Protein AF-A0A962Y8S0-F1 (afdb_monomer)

Secondary structure (DSSP, 8-state):
----GGGG--PPPTTT--SSPPEEEEEEEEETTEEEEEEEE---TTT--EEEEETTEE---TTHHHHHHHS---S-----HHHHHHHHHHT---TTHHHHHHHHHHHHHHHH--------------THHHHHHHHHHHS--

Nearest PDB structures (foldseek):
  6zzy-assembly1_E  TM=4.026E-01  e=4.014E+00  Chlorella ohadii
  6l4u-assembly1_E  TM=4.192E-01  e=6.780E+00  Chaetoceros neogracilis
  7zq9-assembly1_E  TM=4.005E-01  e=6.780E+00  Chlamydomonas reinhardtii

Mean predicted aligned error: 14.79 Å

Solvent-accessible surface area (backbone atoms only — not comparable to full-atom values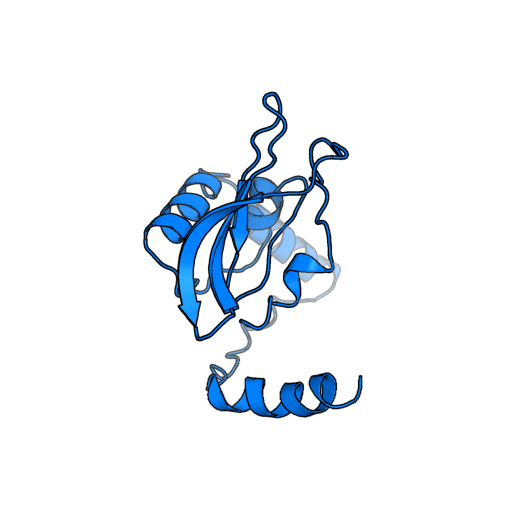): 8842 Å² total; per-residue (Å²): 136,82,79,47,80,65,83,79,54,81,48,61,36,68,73,78,62,47,90,60,41,51,37,84,72,47,77,79,38,69,56,97,81,41,55,30,25,31,30,33,28,33,75,51,87,92,67,56,49,74,29,51,26,53,85,59,41,74,55,82,56,64,54,53,51,63,49,56,75,70,48,86,72,83,63,79,71,93,56,58,71,71,59,49,51,53,52,56,65,51,60,71,68,69,88,51,52,67,56,51,52,48,53,50,47,53,49,39,26,75,73,66,68,50,60,80,74,72,79,76,82,63,74,77,73,61,74,72,67,63,55,70,71,52,55,71,73,70,74,77,120

Sequence (141 aa):
MHTGCWERVTLICPRCRADQGLVLEQVFDTQDDFILEGFLRCPAVTCQAQYPILDSIPIVLKDMPRWWQHSSLTGTVGSTTPLRDYFAALDTTDPNRHERSRLLSTYMEAHYGIGQPAEPILPVPQAADYWEQLIPLCAAG

Foldseek 3Di:
DDQDPVVVDFDAQPAPRDPHGWDFDFADDDDDNARQWGWTFDPPPVGRDIWIRHHRRTRRDNDVLVVLLVDPPPDPSVDDPVVVVVSVVSVPDPVCSVVVVVVVQVCCCVPPVDHDDPPPPPPPPPPVVVVVVCVVVVVPD

Structure (mmCIF, N/CA/C/O backbone):
data_AF-A0A962Y8S0-F1
#
_entry.id   AF-A0A962Y8S0-F1
#
loop_
_atom_site.group_PDB
_atom_site.id
_atom_site.type_symbol
_atom_site.label_atom_id
_atom_site.label_alt_id
_atom_site.label_comp_id
_atom_site.label_asym_id
_atom_site.label_entity_id
_atom_site.label_seq_id
_atom_site.pdbx_PDB_ins_code
_atom_site.Cartn_x
_atom_site.Cartn_y
_atom_site.Cartn_z
_atom_site.occupancy
_atom_site.B_iso_or_equiv
_atom_site.auth_seq_id
_atom_site.auth_comp_id
_atom_site.auth_asym_id
_atom_site.auth_atom_id
_atom_site.pdbx_PDB_model_num
ATOM 1 N N . MET A 1 1 ? -21.596 -12.077 -13.909 1.00 40.22 1 MET A N 1
ATOM 2 C CA . MET A 1 1 ? -20.772 -11.178 -13.080 1.00 40.22 1 MET A CA 1
ATOM 3 C C . MET A 1 1 ? -19.996 -12.074 -12.143 1.00 40.22 1 MET A C 1
ATOM 5 O O . MET A 1 1 ? -20.557 -12.522 -11.151 1.00 40.22 1 MET A O 1
ATOM 9 N N . HIS A 1 2 ? -18.801 -12.489 -12.561 1.00 40.41 2 HIS A N 1
ATOM 10 C CA . HIS A 1 2 ? -17.949 -13.330 -11.732 1.00 40.41 2 HIS A CA 1
ATOM 11 C C . HIS A 1 2 ? -17.194 -12.408 -10.791 1.00 40.41 2 HIS A C 1
ATOM 13 O O . HIS A 1 2 ? -16.406 -11.569 -11.198 1.00 40.41 2 HIS A O 1
ATOM 19 N N . THR A 1 3 ? -17.547 -12.513 -9.526 1.00 46.56 3 THR A N 1
ATOM 20 C CA . THR A 1 3 ? -16.936 -11.775 -8.445 1.00 46.56 3 THR A CA 1
ATOM 21 C C . THR A 1 3 ? -15.500 -12.261 -8.246 1.00 46.56 3 THR A C 1
ATOM 23 O O . THR A 1 3 ? -15.255 -13.450 -8.027 1.00 46.56 3 THR A O 1
ATOM 26 N N . GLY A 1 4 ? -14.537 -11.353 -8.421 1.00 50.84 4 GLY A N 1
ATOM 27 C CA . GLY A 1 4 ? -13.106 -11.654 -8.388 1.00 50.84 4 GLY A CA 1
ATOM 28 C C . GLY A 1 4 ? -12.636 -12.253 -7.054 1.00 50.84 4 GLY A C 1
ATOM 29 O O . GLY A 1 4 ? -13.274 -12.102 -6.012 1.00 50.84 4 GLY A O 1
ATOM 30 N N . CYS A 1 5 ? -11.475 -12.917 -7.077 1.00 51.47 5 CYS A N 1
ATOM 31 C CA . CYS A 1 5 ? -10.855 -13.637 -5.946 1.00 51.47 5 CYS A CA 1
ATOM 32 C C . CYS A 1 5 ? -10.787 -12.835 -4.621 1.00 51.47 5 CYS A C 1
ATOM 34 O O . CYS A 1 5 ? -10.812 -13.408 -3.532 1.00 51.47 5 CYS A O 1
ATOM 36 N N . TRP A 1 6 ? -10.773 -11.505 -4.706 1.00 51.78 6 TRP A N 1
ATOM 37 C CA . TRP A 1 6 ? -10.719 -10.564 -3.587 1.00 51.78 6 TRP A CA 1
ATOM 38 C C . TRP A 1 6 ? -11.903 -10.633 -2.622 1.00 51.78 6 TRP A C 1
ATOM 40 O O . TRP A 1 6 ? -11.737 -10.349 -1.440 1.00 51.78 6 TRP A O 1
ATOM 50 N N . GLU A 1 7 ? -13.079 -11.071 -3.073 1.00 55.19 7 GLU A N 1
ATOM 51 C CA . GLU A 1 7 ? -14.243 -11.221 -2.188 1.00 55.19 7 GLU A CA 1
ATOM 52 C C . GLU A 1 7 ? -14.123 -12.411 -1.227 1.00 55.19 7 GLU A C 1
ATOM 54 O O . GLU A 1 7 ? -14.883 -12.519 -0.265 1.00 55.19 7 GLU A O 1
ATOM 59 N N . ARG A 1 8 ? -13.156 -13.308 -1.458 1.00 65.75 8 ARG A N 1
ATOM 60 C CA . ARG A 1 8 ? -12.936 -14.490 -0.616 1.00 65.75 8 ARG A CA 1
ATOM 61 C C . ARG A 1 8 ? -11.959 -14.248 0.529 1.00 65.75 8 ARG A C 1
ATOM 63 O O . ARG A 1 8 ? -11.874 -15.088 1.423 1.00 65.75 8 ARG A O 1
ATOM 70 N N . VAL A 1 9 ? -11.221 -13.135 0.516 1.00 72.19 9 VAL A N 1
ATOM 71 C CA . VAL A 1 9 ? -10.170 -12.858 1.501 1.00 72.19 9 VAL A CA 1
ATOM 72 C C . VAL A 1 9 ? -10.330 -11.456 2.071 1.00 72.19 9 VAL A C 1
ATOM 74 O O . VAL A 1 9 ? -10.013 -10.454 1.437 1.00 72.19 9 VAL A O 1
ATOM 77 N N . THR A 1 10 ? -10.757 -11.392 3.329 1.00 84.81 10 THR A N 1
ATOM 78 C CA . THR A 1 10 ? -10.774 -10.144 4.090 1.00 84.81 10 THR A CA 1
ATOM 79 C C . THR A 1 10 ? -9.351 -9.791 4.520 1.00 84.81 10 THR A C 1
ATOM 81 O O . THR A 1 10 ? -8.798 -10.401 5.436 1.00 84.81 10 THR A O 1
ATOM 84 N N . LEU A 1 11 ? -8.748 -8.790 3.879 1.00 89.31 11 LEU A N 1
ATOM 85 C CA . LEU A 1 11 ? -7.444 -8.270 4.291 1.00 89.31 11 LEU A CA 1
ATOM 86 C C . LEU A 1 11 ? -7.594 -7.426 5.559 1.00 89.31 11 LEU A C 1
ATOM 88 O O . LEU A 1 11 ? -8.338 -6.449 5.580 1.00 89.31 11 LEU A O 1
ATOM 92 N N . ILE A 1 12 ? -6.874 -7.788 6.619 1.00 93.56 12 ILE A N 1
ATOM 93 C CA . ILE A 1 12 ? -6.868 -7.041 7.882 1.00 93.56 12 ILE A CA 1
ATOM 94 C C . ILE A 1 12 ? -5.819 -5.932 7.811 1.00 93.56 12 ILE A C 1
ATOM 96 O O . ILE A 1 12 ? -4.693 -6.149 7.365 1.00 93.56 12 ILE A O 1
ATOM 100 N N . CYS A 1 13 ? -6.159 -4.747 8.321 1.00 94.94 13 CYS A N 1
ATOM 101 C CA . CYS A 1 13 ? -5.212 -3.643 8.435 1.00 94.94 13 CYS A CA 1
ATOM 102 C C . CYS A 1 13 ? -4.031 -4.012 9.362 1.00 94.94 13 CYS A C 1
ATOM 104 O O . CYS A 1 13 ? -4.234 -4.194 10.566 1.00 94.94 13 CYS A O 1
ATOM 106 N N . PRO A 1 14 ? -2.776 -4.046 8.878 1.00 94.69 14 PRO A N 1
ATOM 107 C CA . PRO A 1 14 ? -1.625 -4.433 9.694 1.00 94.69 14 PRO A CA 1
ATOM 108 C C . PRO A 1 14 ? -1.242 -3.368 10.734 1.00 94.69 14 PRO A C 1
ATOM 110 O O . PRO A 1 14 ? -0.500 -3.665 11.675 1.00 94.69 14 PRO A O 1
ATOM 113 N N . ARG A 1 15 ? -1.731 -2.128 10.576 1.00 92.69 15 ARG A N 1
ATOM 114 C CA . ARG A 1 15 ? -1.440 -1.005 11.476 1.00 92.69 15 ARG A CA 1
ATOM 115 C C . ARG A 1 15 ? -2.294 -1.034 12.743 1.00 92.69 15 ARG A C 1
ATOM 117 O O . ARG A 1 15 ? -1.733 -0.923 13.829 1.00 92.69 15 ARG A O 1
ATOM 124 N N . CYS A 1 16 ? -3.614 -1.186 12.614 1.00 94.25 16 CYS A N 1
ATOM 125 C CA . CYS A 1 16 ? -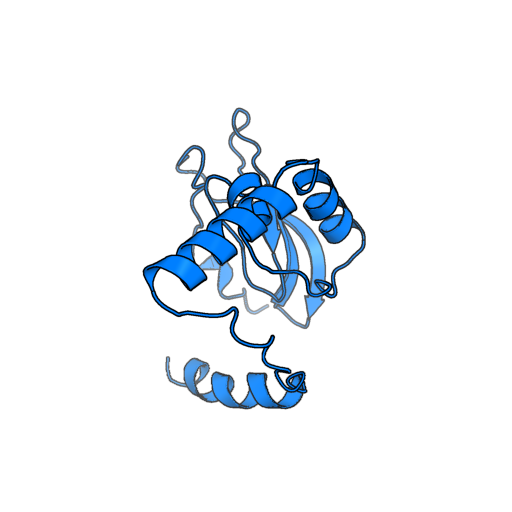4.548 -1.157 13.749 1.00 94.25 16 CYS A CA 1
ATOM 126 C C . CYS A 1 16 ? -5.196 -2.507 14.074 1.00 94.25 16 CYS A C 1
ATOM 128 O O . CYS A 1 16 ? -5.722 -2.655 15.172 1.00 94.25 16 CYS A O 1
ATOM 130 N N . ARG A 1 17 ? -5.156 -3.477 13.149 1.00 93.56 17 ARG A N 1
ATOM 131 C CA . ARG A 1 17 ? -5.800 -4.794 13.280 1.00 93.56 17 ARG A CA 1
ATOM 132 C C . ARG A 1 17 ? -7.291 -4.726 13.627 1.00 93.56 17 ARG A C 1
ATOM 134 O O . ARG A 1 17 ? -7.784 -5.585 14.344 1.00 93.56 17 ARG A O 1
ATOM 141 N N . ALA A 1 18 ? -7.990 -3.699 13.146 1.00 89.94 18 ALA A N 1
ATOM 142 C CA . ALA A 1 18 ? -9.439 -3.636 13.278 1.00 89.94 18 ALA A CA 1
ATOM 143 C C . ALA A 1 18 ? -10.086 -4.830 12.561 1.00 89.94 18 ALA A C 1
ATOM 145 O O . ALA A 1 18 ? -9.615 -5.240 11.499 1.00 89.94 18 ALA A O 1
ATOM 146 N N . ASP A 1 19 ? -11.192 -5.328 13.112 1.00 86.69 19 ASP A N 1
ATOM 147 C CA . ASP A 1 19 ? -11.933 -6.467 12.549 1.00 86.69 19 ASP A CA 1
ATOM 148 C C . ASP A 1 19 ? -12.606 -6.133 11.208 1.00 86.69 19 ASP A C 1
ATOM 150 O O . ASP A 1 19 ? -13.022 -7.012 10.455 1.00 86.69 19 ASP A O 1
ATOM 154 N N . GLN A 1 20 ? -12.705 -4.842 10.893 1.00 87.94 20 GLN A N 1
ATOM 155 C CA . GLN A 1 20 ? -13.182 -4.352 9.611 1.00 87.94 20 GLN A CA 1
ATOM 156 C C . GLN A 1 20 ? -12.069 -4.511 8.569 1.00 87.94 20 GLN A C 1
ATOM 158 O O . GLN A 1 20 ? -10.996 -3.912 8.696 1.00 87.94 20 GLN A O 1
ATOM 163 N N . GLY A 1 21 ? -12.338 -5.311 7.536 1.00 91.19 21 GLY A N 1
ATOM 164 C CA . GLY A 1 21 ? -11.425 -5.505 6.415 1.00 91.19 21 GLY A CA 1
ATOM 165 C C . GLY A 1 21 ? -11.081 -4.204 5.692 1.00 91.19 21 GLY A C 1
ATOM 166 O O . GLY A 1 21 ? -11.830 -3.226 5.735 1.00 91.19 21 GLY A O 1
ATOM 167 N N . LEU A 1 22 ? -9.932 -4.199 5.019 1.00 93.38 22 LEU A N 1
ATOM 168 C CA . LEU A 1 22 ? -9.565 -3.131 4.099 1.00 93.38 22 LEU A CA 1
ATOM 169 C C . LEU A 1 22 ? -10.611 -3.028 2.986 1.00 93.38 22 LEU A C 1
ATOM 171 O O . LEU A 1 22 ? -11.081 -4.040 2.468 1.00 93.38 22 LEU A O 1
ATOM 175 N N . VAL A 1 23 ? -10.959 -1.797 2.626 1.00 94.31 23 VAL A N 1
ATOM 176 C CA . VAL A 1 23 ? -11.930 -1.504 1.569 1.00 94.31 23 VAL A CA 1
ATOM 177 C C . VAL A 1 23 ? -11.227 -0.869 0.385 1.00 94.31 23 VAL A C 1
ATOM 179 O O . VAL A 1 23 ? -10.260 -0.129 0.559 1.00 94.31 23 VAL A O 1
ATOM 182 N N . LEU A 1 24 ? -11.726 -1.134 -0.816 1.00 93.69 24 LEU A N 1
ATOM 183 C CA . LEU A 1 24 ? -11.256 -0.459 -2.016 1.00 93.69 24 LEU A CA 1
ATOM 184 C C . LEU A 1 24 ? -11.637 1.024 -1.951 1.00 93.69 24 LEU A C 1
ATOM 186 O O . LEU A 1 24 ? -12.805 1.358 -1.756 1.00 93.69 24 LEU A O 1
ATOM 190 N N . GLU A 1 25 ? -10.647 1.906 -2.058 1.00 93.81 25 GLU A N 1
ATOM 191 C CA . GLU A 1 25 ? -10.845 3.356 -1.992 1.00 93.81 25 GLU A CA 1
ATOM 192 C C . GLU A 1 25 ? -10.817 3.990 -3.379 1.00 93.81 25 GLU A C 1
ATOM 194 O O . GLU A 1 25 ? -11.705 4.770 -3.718 1.00 93.81 25 GLU A O 1
ATOM 199 N N . GLN A 1 26 ? -9.793 3.666 -4.167 1.00 92.44 26 GLN A N 1
ATOM 200 C CA . GLN A 1 26 ? -9.577 4.214 -5.502 1.00 92.44 26 GLN A CA 1
ATOM 201 C C . GLN A 1 26 ? -9.083 3.115 -6.434 1.00 92.44 26 GLN A C 1
ATOM 203 O O . GLN A 1 26 ? -8.337 2.230 -6.021 1.00 92.44 26 GLN A O 1
ATOM 208 N N . VAL A 1 27 ? -9.497 3.202 -7.692 1.00 92.12 27 VAL A N 1
ATOM 209 C CA . VAL A 1 27 ? -9.059 2.329 -8.778 1.00 92.12 27 VAL A CA 1
ATOM 210 C C . VAL A 1 27 ? -8.569 3.226 -9.900 1.00 92.12 27 VAL A C 1
ATOM 212 O O . VAL A 1 27 ? -9.292 4.137 -10.309 1.00 92.12 27 VAL A O 1
ATOM 215 N N . PHE A 1 28 ? -7.344 2.994 -10.354 1.00 88.81 28 PHE A N 1
ATOM 216 C CA . PHE A 1 28 ? -6.714 3.769 -11.422 1.00 88.81 28 PHE A CA 1
ATOM 217 C C . PHE A 1 28 ? -6.629 2.986 -12.720 1.00 88.81 28 PHE A C 1
ATOM 219 O O . PHE A 1 28 ? -6.771 3.582 -13.784 1.00 88.81 28 PHE A O 1
ATOM 226 N N . ASP A 1 29 ? -6.439 1.671 -12.624 1.00 86.25 29 ASP A N 1
ATOM 227 C CA . ASP A 1 29 ? -6.375 0.796 -13.783 1.00 86.25 29 ASP A CA 1
ATOM 228 C C . ASP A 1 29 ? -7.023 -0.559 -13.488 1.00 86.25 29 ASP A C 1
ATOM 230 O O . ASP A 1 29 ? -6.920 -1.103 -12.381 1.00 86.25 29 ASP A O 1
ATOM 234 N N . THR A 1 30 ? -7.712 -1.091 -14.491 1.00 87.81 30 THR A N 1
ATOM 235 C CA . THR A 1 30 ? -8.422 -2.367 -14.445 1.00 87.81 30 THR A CA 1
ATOM 236 C C . THR A 1 30 ? -8.271 -3.085 -15.768 1.00 87.81 30 THR A C 1
ATOM 238 O O . THR A 1 30 ? -8.496 -2.491 -16.823 1.00 87.81 30 THR A O 1
ATOM 241 N N . GLN A 1 31 ? -8.017 -4.384 -15.706 1.00 85.94 31 GLN A N 1
ATOM 242 C CA . GLN A 1 31 ? -8.040 -5.257 -16.867 1.00 85.94 31 GLN A CA 1
ATOM 243 C C . GLN A 1 31 ? -8.986 -6.419 -16.595 1.00 85.94 31 GLN A C 1
ATOM 245 O O . GLN A 1 31 ? -8.798 -7.175 -15.642 1.00 85.94 31 GLN A O 1
ATOM 250 N N . ASP A 1 32 ? -10.013 -6.538 -17.436 1.00 86.62 32 ASP A N 1
ATOM 251 C CA . ASP A 1 32 ? -11.118 -7.480 -17.261 1.00 86.62 32 ASP A CA 1
ATOM 252 C C . ASP A 1 32 ? -11.769 -7.330 -15.870 1.00 86.62 32 ASP A C 1
ATOM 254 O O . ASP A 1 32 ? -12.367 -6.293 -15.582 1.00 86.62 32 ASP A O 1
ATOM 258 N N . ASP A 1 33 ? -11.613 -8.332 -15.002 1.00 80.56 33 ASP A N 1
ATOM 259 C CA . ASP A 1 33 ? -12.119 -8.356 -13.622 1.00 80.56 33 ASP A CA 1
ATOM 260 C C . ASP A 1 33 ? -11.008 -8.117 -12.568 1.00 80.56 33 ASP A C 1
ATOM 262 O O . ASP A 1 33 ? -11.222 -8.306 -11.365 1.00 80.56 33 ASP A O 1
ATOM 266 N N . PHE A 1 34 ? -9.804 -7.716 -12.995 1.00 81.50 34 PHE A N 1
ATOM 267 C CA . PHE A 1 34 ? -8.657 -7.457 -12.124 1.00 81.50 34 PHE A CA 1
ATOM 268 C C . PHE A 1 34 ? -8.388 -5.963 -11.974 1.00 81.50 34 PHE A C 1
ATOM 270 O O . PHE A 1 34 ? -8.360 -5.206 -12.943 1.00 81.50 34 PHE A O 1
ATOM 277 N N . ILE A 1 35 ? -8.146 -5.539 -10.735 1.00 87.62 35 ILE A N 1
ATOM 278 C CA . ILE A 1 35 ? -7.684 -4.186 -10.424 1.00 87.62 35 ILE A CA 1
ATOM 279 C C . ILE A 1 35 ? -6.169 -4.194 -10.567 1.00 87.62 35 ILE A C 1
ATOM 281 O O . ILE A 1 35 ? -5.490 -4.709 -9.684 1.00 87.62 35 ILE A O 1
ATOM 285 N N . LEU A 1 36 ? -5.651 -3.628 -11.655 1.00 86.62 36 LEU A N 1
ATOM 286 C CA . LEU A 1 36 ? -4.211 -3.525 -11.868 1.00 86.62 36 LEU A CA 1
ATOM 287 C C . LEU A 1 36 ? -3.603 -2.509 -10.900 1.00 86.62 36 LEU A C 1
ATOM 289 O O . LEU A 1 36 ? -2.615 -2.811 -10.234 1.00 86.62 36 LEU A O 1
ATOM 293 N N . GLU A 1 37 ? -4.243 -1.346 -10.760 1.00 90.38 37 GLU A N 1
ATOM 294 C CA . GLU A 1 37 ? -3.748 -0.247 -9.936 1.00 90.38 37 GLU A CA 1
ATOM 295 C C . GLU A 1 37 ? -4.846 0.409 -9.101 1.00 90.38 37 GLU A C 1
ATOM 297 O O . GLU A 1 37 ? -5.963 0.645 -9.569 1.00 90.38 37 GLU A O 1
ATOM 302 N N . GLY A 1 38 ? -4.519 0.770 -7.860 1.00 92.31 38 GLY A N 1
ATOM 303 C CA . GLY A 1 38 ? -5.470 1.420 -6.964 1.00 92.31 38 GLY A CA 1
ATOM 304 C C . GLY A 1 38 ? -4.963 1.593 -5.539 1.00 92.31 38 GLY A C 1
ATOM 305 O O . GLY A 1 38 ? -3.791 1.373 -5.236 1.00 92.31 38 GLY A O 1
ATOM 306 N N . PHE A 1 39 ? -5.879 1.952 -4.644 1.00 94.25 39 PHE A N 1
ATOM 307 C CA . PHE A 1 39 ? -5.641 2.008 -3.207 1.00 94.25 39 PHE A CA 1
ATOM 308 C C . PHE A 1 39 ? -6.716 1.253 -2.437 1.00 94.25 39 PHE A C 1
ATOM 310 O O . PHE A 1 39 ? -7.917 1.390 -2.681 1.00 94.25 39 PHE A O 1
ATOM 317 N N . LEU A 1 40 ? -6.262 0.516 -1.431 1.00 94.50 40 LEU A N 1
ATOM 318 C CA . LEU A 1 40 ? -7.072 0.036 -0.324 1.00 94.50 40 LEU A CA 1
ATOM 319 C C . LEU A 1 40 ? -6.958 1.014 0.847 1.00 94.50 40 LEU A C 1
ATOM 321 O O . LEU A 1 40 ? -5.885 1.558 1.107 1.00 94.50 40 LEU A O 1
ATOM 325 N N . ARG A 1 41 ? -8.031 1.167 1.622 1.00 95.38 41 ARG A N 1
ATOM 326 C CA . ARG A 1 41 ? -8.062 1.985 2.837 1.00 95.38 41 ARG A CA 1
ATOM 327 C C . ARG A 1 41 ? -8.595 1.208 4.030 1.00 95.38 41 ARG A C 1
ATOM 329 O O . ARG A 1 41 ? -9.542 0.432 3.924 1.00 95.38 41 ARG A O 1
ATOM 336 N N . CYS A 1 42 ? -8.031 1.470 5.205 1.00 95.44 42 CYS A N 1
ATOM 337 C CA . CYS A 1 42 ? -8.617 1.024 6.464 1.00 95.44 42 CYS A CA 1
ATOM 338 C C . CYS A 1 42 ? -9.871 1.855 6.816 1.00 95.44 42 CYS A C 1
ATOM 340 O O . CYS A 1 42 ? -9.762 3.076 6.953 1.00 95.44 42 CYS A O 1
ATOM 342 N N . PRO A 1 43 ? -11.048 1.233 7.026 1.00 95.25 43 PRO A N 1
ATOM 343 C CA . PRO A 1 43 ? -12.284 1.957 7.342 1.00 95.25 43 PRO A CA 1
ATOM 344 C C . PRO A 1 43 ? -12.319 2.521 8.771 1.00 95.25 43 PRO A C 1
ATOM 346 O O . PRO A 1 43 ? -13.156 3.371 9.075 1.00 95.25 43 PRO A O 1
ATOM 349 N N . ALA A 1 44 ? -11.410 2.090 9.654 1.00 94.75 44 ALA A N 1
ATOM 350 C CA . ALA A 1 44 ? -11.321 2.623 11.006 1.00 94.75 44 ALA A CA 1
ATOM 351 C C . ALA A 1 44 ? -10.946 4.115 10.966 1.00 94.75 44 ALA A C 1
ATOM 353 O O . ALA A 1 44 ? -9.846 4.476 10.540 1.00 94.75 44 ALA A O 1
ATOM 354 N N . VAL A 1 45 ? -11.849 4.968 11.464 1.00 92.38 45 VAL A N 1
ATOM 355 C CA . VAL A 1 45 ? -11.754 6.444 11.423 1.00 92.38 45 VAL A CA 1
ATOM 356 C C . VAL A 1 45 ? -10.468 6.975 12.059 1.00 92.38 45 VAL A C 1
ATOM 358 O O . VAL A 1 45 ? -9.930 7.983 11.624 1.00 92.38 45 VAL A O 1
ATOM 361 N N . THR A 1 46 ? -9.942 6.284 13.069 1.00 93.06 46 THR A N 1
ATOM 362 C CA . THR A 1 46 ? -8.693 6.667 13.741 1.00 93.06 46 THR A CA 1
ATOM 363 C C . THR A 1 46 ? -7.433 6.225 12.995 1.00 93.06 46 THR A C 1
ATOM 365 O O . THR A 1 46 ? -6.351 6.720 13.295 1.00 93.06 46 THR A O 1
ATOM 368 N N . CYS A 1 47 ? -7.541 5.276 12.058 1.00 93.62 47 CYS A N 1
ATOM 369 C CA . CYS A 1 47 ? -6.398 4.713 11.344 1.00 93.62 47 CYS A CA 1
ATOM 370 C C . CYS A 1 47 ? -6.254 5.288 9.936 1.00 93.62 47 CYS A C 1
ATOM 372 O O . CYS A 1 47 ? -5.178 5.783 9.614 1.00 93.62 47 CYS A O 1
ATOM 374 N N . GLN A 1 48 ? -7.303 5.166 9.109 1.00 92.94 48 GLN A N 1
ATOM 375 C CA . GLN A 1 48 ? -7.370 5.637 7.715 1.00 92.94 48 GLN A CA 1
ATOM 376 C C . GLN A 1 48 ? -6.118 5.357 6.859 1.00 92.94 48 GLN A C 1
ATOM 378 O O . GLN A 1 48 ? -5.834 6.077 5.908 1.00 92.94 48 GLN A O 1
ATOM 383 N N . ALA A 1 49 ? -5.350 4.314 7.188 1.00 92.19 49 ALA A N 1
ATOM 384 C CA . ALA A 1 49 ? -4.143 3.970 6.452 1.00 92.19 49 ALA A CA 1
ATOM 385 C C . ALA A 1 49 ? -4.493 3.532 5.024 1.00 92.19 49 ALA A C 1
ATOM 387 O O . ALA A 1 49 ? -5.464 2.794 4.832 1.00 92.19 49 ALA A O 1
ATOM 388 N N . GLN A 1 50 ? -3.679 3.975 4.065 1.00 93.75 50 GLN A N 1
ATOM 389 C CA . GLN A 1 50 ? -3.792 3.644 2.647 1.00 93.75 50 GLN A CA 1
ATOM 390 C C . GLN A 1 50 ? -2.705 2.649 2.238 1.00 93.75 50 GLN A C 1
ATOM 392 O O . GLN A 1 50 ? -1.560 2.755 2.691 1.00 93.75 50 GLN A O 1
ATOM 397 N N . TYR A 1 51 ? -3.071 1.706 1.373 1.00 93.50 51 TYR A N 1
ATOM 398 C CA . TYR A 1 51 ? -2.213 0.633 0.880 1.00 93.50 51 TYR A CA 1
ATOM 399 C C . TYR A 1 51 ? -2.340 0.533 -0.644 1.00 93.50 51 TYR A C 1
ATOM 401 O O . TYR A 1 51 ? -3.465 0.388 -1.126 1.00 93.50 51 TYR A O 1
ATOM 409 N N . PRO A 1 52 ? -1.240 0.625 -1.408 1.00 93.00 52 PRO A N 1
ATOM 410 C CA . PRO A 1 52 ? -1.308 0.587 -2.863 1.00 93.00 52 PRO A CA 1
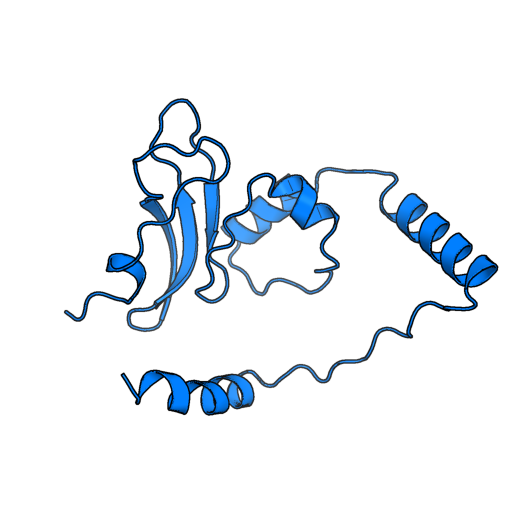ATOM 411 C C . PRO A 1 52 ? -1.594 -0.828 -3.384 1.00 93.00 52 PRO A C 1
ATOM 413 O O . PRO A 1 52 ? -1.175 -1.823 -2.787 1.00 93.00 52 PRO A O 1
ATOM 416 N N . ILE A 1 53 ? -2.288 -0.897 -4.517 1.00 90.19 53 ILE A N 1
ATOM 417 C CA . ILE A 1 53 ? -2.401 -2.075 -5.379 1.00 90.19 53 ILE A CA 1
ATOM 418 C C . ILE A 1 53 ? -1.525 -1.799 -6.603 1.00 90.19 53 ILE A C 1
ATOM 420 O O . ILE A 1 53 ? -1.714 -0.768 -7.247 1.00 90.19 53 ILE A O 1
ATOM 424 N N . LEU A 1 54 ? -0.571 -2.689 -6.884 1.00 87.50 54 LEU A N 1
ATOM 425 C CA . LEU A 1 54 ? 0.349 -2.612 -8.023 1.00 87.50 54 LEU A CA 1
ATOM 426 C C . LEU A 1 54 ? 0.320 -3.930 -8.787 1.00 87.50 54 LEU A C 1
ATOM 428 O O . LEU A 1 54 ? 0.511 -4.972 -8.166 1.00 87.50 54 LEU A O 1
ATOM 432 N N . ASP A 1 55 ? 0.091 -3.895 -10.097 1.00 85.12 55 ASP A N 1
ATOM 433 C CA . ASP A 1 55 ? -0.013 -5.086 -10.950 1.00 85.12 55 ASP A CA 1
ATOM 434 C C . ASP A 1 55 ? -0.942 -6.168 -10.362 1.00 85.12 55 ASP A C 1
ATOM 436 O O . ASP A 1 55 ? -0.636 -7.359 -10.358 1.00 85.12 55 ASP A O 1
ATOM 440 N N . SER A 1 56 ? -2.092 -5.756 -9.818 1.00 85.94 56 SER A N 1
ATOM 441 C CA . SER A 1 56 ? -3.037 -6.630 -9.094 1.00 85.94 56 SER A CA 1
ATOM 442 C C . SER A 1 56 ? -2.542 -7.225 -7.775 1.00 85.94 56 SER A C 1
ATOM 444 O O . SER A 1 56 ? -3.168 -8.139 -7.236 1.00 85.94 56 SER A O 1
ATOM 446 N N . ILE A 1 57 ? -1.458 -6.703 -7.201 1.00 87.19 57 ILE A N 1
ATOM 447 C CA . ILE A 1 57 ? -0.899 -7.159 -5.926 1.00 87.19 57 ILE A CA 1
ATOM 448 C C . ILE A 1 57 ? -1.126 -6.083 -4.851 1.00 87.19 57 ILE A C 1
ATOM 450 O O . ILE A 1 57 ? -0.627 -4.963 -4.978 1.00 87.19 57 ILE A O 1
ATOM 454 N N . PRO A 1 58 ? -1.841 -6.394 -3.752 1.00 90.38 58 PRO A N 1
ATOM 455 C CA . PRO A 1 58 ? -2.043 -5.456 -2.655 1.00 90.38 58 PRO A CA 1
ATOM 456 C C . PRO A 1 58 ? -0.795 -5.411 -1.765 1.00 90.38 58 PRO A C 1
ATOM 458 O O . PRO A 1 58 ? -0.429 -6.402 -1.128 1.00 90.38 58 PRO A O 1
ATOM 461 N N . ILE A 1 59 ? -0.159 -4.248 -1.646 1.00 90.56 59 ILE A N 1
ATOM 462 C CA . ILE A 1 59 ? 1.025 -4.071 -0.796 1.00 90.56 59 ILE A CA 1
ATOM 463 C C . ILE A 1 59 ? 0.592 -3.616 0.602 1.00 90.56 59 ILE A C 1
ATOM 465 O O . ILE A 1 59 ? 0.538 -2.431 0.932 1.00 90.56 59 ILE A O 1
ATOM 469 N N . VAL A 1 60 ? 0.252 -4.590 1.448 1.00 92.12 60 VAL A N 1
ATOM 470 C CA . VAL A 1 60 ? -0.324 -4.357 2.782 1.00 92.12 60 VAL A CA 1
ATOM 471 C C . VAL A 1 60 ? 0.731 -4.559 3.870 1.00 92.12 60 VAL A C 1
ATOM 473 O O . VAL A 1 60 ? 0.886 -5.641 4.435 1.00 92.12 60 VAL A O 1
ATOM 476 N N . LEU A 1 61 ? 1.467 -3.493 4.187 1.00 91.56 61 LEU A N 1
ATOM 477 C CA . LEU A 1 61 ? 2.561 -3.513 5.163 1.00 91.56 61 LEU A CA 1
ATOM 478 C C . LEU A 1 61 ? 2.287 -2.579 6.342 1.00 91.56 61 LEU A C 1
ATOM 480 O O . LEU A 1 61 ? 1.719 -1.503 6.188 1.00 91.56 61 LEU A O 1
ATOM 484 N N . LYS A 1 62 ? 2.717 -2.964 7.550 1.00 90.94 62 LYS A N 1
ATOM 485 C CA . LYS A 1 62 ? 2.511 -2.144 8.761 1.00 90.94 62 LYS A CA 1
ATOM 486 C C . LYS A 1 62 ? 3.167 -0.759 8.660 1.00 90.94 62 LYS A C 1
ATOM 488 O O . LYS A 1 62 ? 2.610 0.207 9.174 1.00 90.94 62 LYS A O 1
ATOM 493 N N . ASP A 1 63 ? 4.341 -0.696 8.037 1.00 87.56 63 ASP A N 1
ATOM 494 C CA . ASP A 1 63 ? 5.168 0.504 7.897 1.00 87.56 63 ASP A CA 1
ATOM 495 C C . ASP A 1 63 ? 5.635 0.629 6.440 1.00 87.56 63 ASP A C 1
ATOM 497 O O . ASP A 1 63 ? 6.744 0.233 6.075 1.00 87.56 63 ASP A O 1
ATOM 501 N N . MET A 1 64 ? 4.717 1.104 5.595 1.00 86.00 64 MET A N 1
ATOM 502 C CA . MET A 1 64 ? 4.951 1.289 4.163 1.00 86.00 64 MET A CA 1
ATOM 503 C C . MET A 1 64 ? 6.091 2.276 3.851 1.00 86.00 64 MET A C 1
ATOM 505 O O . MET A 1 64 ? 6.937 1.915 3.033 1.00 86.00 64 MET A O 1
ATOM 509 N N . PRO A 1 65 ? 6.194 3.456 4.510 1.00 83.38 65 PRO A N 1
ATOM 510 C CA . PRO A 1 65 ? 7.306 4.376 4.270 1.00 83.38 65 PRO A CA 1
ATOM 511 C C . PRO A 1 65 ? 8.665 3.712 4.501 1.00 83.38 65 PRO A C 1
ATOM 513 O O . PRO A 1 65 ? 9.554 3.782 3.654 1.00 83.38 65 PRO A O 1
ATOM 516 N N . ARG A 1 66 ? 8.821 3.004 5.627 1.00 82.25 66 ARG A N 1
ATOM 517 C CA . ARG A 1 66 ? 10.080 2.331 5.947 1.00 82.25 66 ARG A CA 1
ATOM 518 C C . ARG A 1 66 ? 10.396 1.217 4.957 1.00 82.25 66 ARG A C 1
ATOM 520 O O . ARG A 1 66 ? 11.545 1.087 4.545 1.00 82.25 66 ARG A O 1
ATOM 527 N N . TRP A 1 67 ? 9.411 0.400 4.583 1.00 83.56 67 TRP A N 1
ATOM 528 C CA . TRP A 1 67 ? 9.636 -0.651 3.591 1.00 83.56 67 TRP A CA 1
ATOM 529 C C . TRP A 1 67 ? 10.063 -0.066 2.244 1.00 83.56 67 TRP A C 1
ATOM 531 O O . TRP A 1 67 ? 11.056 -0.521 1.685 1.00 83.56 67 TRP A O 1
ATOM 541 N N . TRP A 1 68 ? 9.382 0.985 1.779 1.00 81.38 68 TRP A N 1
ATOM 542 C CA . TRP A 1 68 ? 9.692 1.658 0.519 1.00 81.38 68 TRP A CA 1
ATOM 543 C C . TRP A 1 68 ? 11.135 2.175 0.491 1.00 81.38 68 TRP A C 1
ATOM 545 O O . TRP A 1 68 ? 11.906 1.822 -0.400 1.00 81.38 68 TRP A O 1
ATOM 555 N N . GLN A 1 69 ? 11.562 2.878 1.543 1.00 77.38 69 GLN A N 1
ATOM 556 C CA . GLN A 1 69 ? 12.934 3.384 1.679 1.00 77.38 69 GLN A CA 1
ATOM 557 C C . GLN A 1 69 ? 14.001 2.278 1.649 1.00 77.38 69 GLN A C 1
ATOM 559 O O . GLN A 1 69 ? 15.129 2.505 1.198 1.00 77.38 69 GLN A O 1
ATOM 564 N N . HIS A 1 70 ? 13.674 1.083 2.137 1.00 74.56 70 HIS A N 1
ATOM 565 C CA . HIS A 1 70 ? 14.574 -0.070 2.141 1.00 74.56 70 HIS A CA 1
ATOM 566 C C . HIS A 1 70 ? 14.471 -0.936 0.885 1.00 74.56 70 HIS A C 1
ATOM 568 O O . HIS A 1 70 ? 15.356 -1.756 0.645 1.00 74.56 70 HIS A O 1
ATOM 574 N N . SER A 1 71 ? 13.425 -0.757 0.086 1.00 69.50 71 SER A N 1
ATOM 575 C CA . SER A 1 71 ? 13.269 -1.465 -1.170 1.00 69.50 71 SER A CA 1
ATOM 576 C C . SER A 1 71 ? 14.232 -0.883 -2.209 1.00 69.50 71 SER A C 1
ATOM 578 O O . SER A 1 71 ? 14.311 0.331 -2.414 1.00 69.50 71 SER A O 1
ATOM 580 N N . SER A 1 72 ? 15.006 -1.746 -2.866 1.00 57.16 72 SER A N 1
ATOM 581 C CA . SER A 1 72 ? 15.867 -1.373 -3.999 1.00 57.16 72 SER A CA 1
ATOM 582 C C . SER A 1 72 ? 15.055 -1.215 -5.288 1.00 57.16 72 SER A C 1
ATOM 584 O O . SER A 1 72 ? 15.550 -1.513 -6.370 1.00 57.16 72 SER A O 1
ATOM 586 N N . LEU A 1 73 ? 13.790 -0.796 -5.187 1.00 60.91 73 LEU A N 1
ATOM 587 C CA . LEU A 1 73 ? 12.917 -0.538 -6.328 1.00 60.91 73 LEU A CA 1
ATOM 588 C C . LEU A 1 73 ? 13.328 0.800 -6.963 1.00 60.91 73 LEU A C 1
ATOM 590 O O . LEU A 1 73 ? 12.614 1.791 -6.917 1.00 60.91 73 LEU A O 1
ATOM 594 N N . THR A 1 74 ? 14.539 0.843 -7.516 1.00 51.75 74 THR A N 1
ATOM 595 C CA . THR A 1 74 ? 15.074 1.945 -8.330 1.00 51.75 74 THR A CA 1
ATOM 596 C C . THR A 1 74 ? 14.587 1.886 -9.779 1.00 51.75 74 THR A C 1
ATOM 598 O O . THR A 1 74 ? 14.953 2.734 -10.588 1.00 51.75 74 THR A O 1
ATOM 601 N N . GLY A 1 75 ? 13.745 0.908 -10.116 1.00 51.56 75 GLY A N 1
ATOM 602 C CA . GLY A 1 75 ? 13.079 0.806 -11.405 1.00 51.56 75 GLY A CA 1
ATOM 603 C C . GLY A 1 75 ? 11.710 1.461 -11.346 1.00 51.56 75 GLY A C 1
ATOM 604 O O . GLY A 1 75 ? 10.929 1.180 -10.442 1.00 51.56 75 GLY A O 1
ATOM 605 N N . THR A 1 76 ? 11.443 2.329 -12.315 1.00 50.47 76 THR A N 1
ATOM 606 C CA . THR A 1 76 ? 10.159 2.962 -12.601 1.00 50.47 76 THR A CA 1
ATOM 607 C C . THR A 1 76 ? 9.029 1.955 -12.407 1.00 50.47 76 THR A C 1
ATOM 609 O O . THR A 1 76 ? 8.807 1.102 -13.264 1.00 50.47 76 THR A O 1
ATOM 612 N N . VAL A 1 77 ? 8.307 2.040 -11.286 1.00 54.91 77 VAL A N 1
ATOM 613 C CA . VAL A 1 77 ? 6.974 1.442 -11.221 1.00 54.91 77 VAL A CA 1
ATOM 614 C C . VAL A 1 77 ? 6.236 2.114 -12.370 1.00 54.91 77 VAL A C 1
ATOM 616 O O . VAL A 1 77 ? 6.167 3.349 -12.403 1.00 54.91 77 VAL A O 1
ATOM 619 N N . GLY A 1 78 ? 5.835 1.335 -13.376 1.00 56.53 78 GLY A N 1
ATOM 620 C CA . GLY A 1 78 ? 5.155 1.798 -14.587 1.00 56.53 78 GLY A CA 1
ATOM 621 C C . GLY A 1 78 ? 3.743 2.257 -14.260 1.00 56.53 78 GLY A C 1
ATOM 622 O O . GLY A 1 78 ? 2.785 1.748 -14.818 1.00 56.53 78 GLY A O 1
ATOM 623 N N . SER A 1 79 ? 3.643 3.168 -13.300 1.00 61.31 79 SER A N 1
ATOM 624 C CA . SER A 1 79 ? 2.444 3.414 -12.538 1.00 61.31 79 SER A CA 1
ATOM 625 C C . SER A 1 79 ? 1.798 4.721 -12.922 1.00 61.31 79 SER A C 1
ATOM 627 O O . SER A 1 79 ? 2.470 5.680 -13.327 1.00 61.31 79 SER A O 1
ATOM 629 N N . THR A 1 80 ? 0.480 4.762 -12.775 1.00 67.00 80 THR A N 1
ATOM 630 C CA . THR A 1 80 ? -0.306 5.975 -12.952 1.00 67.00 80 THR A CA 1
ATOM 631 C C . THR A 1 80 ? 0.207 7.109 -12.060 1.00 67.00 80 THR A C 1
ATOM 633 O O . THR A 1 80 ? 0.830 6.913 -11.011 1.00 67.00 80 THR A O 1
ATOM 636 N N . THR A 1 81 ? -0.052 8.346 -12.489 1.00 72.38 81 THR A N 1
ATOM 637 C CA . THR A 1 81 ? 0.381 9.564 -11.786 1.00 72.38 81 THR A CA 1
ATOM 638 C C . THR A 1 81 ? 0.060 9.556 -10.278 1.00 72.38 81 THR A C 1
ATOM 640 O O . THR A 1 81 ? 0.962 9.868 -9.505 1.00 72.38 81 THR A O 1
ATOM 643 N N . PRO A 1 82 ? -1.136 9.129 -9.809 1.00 80.69 82 PRO A N 1
ATOM 644 C CA . PRO A 1 82 ? -1.467 9.151 -8.380 1.00 80.69 82 PRO A CA 1
ATOM 645 C C . PRO A 1 82 ? -0.618 8.212 -7.510 1.00 80.69 82 PRO A C 1
ATOM 647 O O . PRO A 1 82 ? -0.255 8.564 -6.387 1.00 80.69 82 PRO A O 1
ATOM 650 N N . LEU A 1 83 ? -0.277 7.021 -8.008 1.00 81.88 83 LEU A N 1
ATOM 651 C CA . LEU A 1 83 ? 0.574 6.074 -7.283 1.00 81.88 83 LEU A CA 1
ATOM 652 C C . LEU A 1 83 ? 2.027 6.545 -7.258 1.00 81.88 83 LEU A C 1
ATOM 654 O O . LEU A 1 83 ? 2.687 6.457 -6.222 1.00 81.88 83 LEU A O 1
ATOM 658 N N . ARG A 1 84 ? 2.507 7.125 -8.363 1.00 81.00 84 ARG A N 1
ATOM 659 C CA . ARG A 1 84 ? 3.824 7.776 -8.401 1.00 81.00 84 ARG A CA 1
ATOM 660 C C . ARG A 1 84 ? 3.930 8.894 -7.367 1.00 81.00 84 ARG A C 1
ATOM 662 O O . ARG A 1 84 ? 4.932 8.952 -6.661 1.00 81.00 84 ARG A O 1
ATOM 669 N N . ASP A 1 85 ? 2.903 9.729 -7.244 1.00 82.12 85 ASP A N 1
ATOM 670 C CA . ASP A 1 85 ? 2.871 10.815 -6.261 1.00 82.12 85 ASP A CA 1
ATOM 671 C C . ASP A 1 85 ? 2.854 10.282 -4.820 1.00 82.12 85 ASP A C 1
ATOM 673 O O . ASP A 1 85 ? 3.556 10.809 -3.956 1.00 82.12 85 ASP A O 1
ATOM 677 N N . TYR A 1 86 ? 2.115 9.196 -4.560 1.00 85.19 86 TYR A N 1
ATOM 678 C CA . TYR A 1 86 ? 2.127 8.514 -3.264 1.00 85.19 86 TYR A CA 1
ATOM 679 C C . TYR A 1 86 ? 3.532 8.032 -2.885 1.00 85.19 86 TYR A C 1
ATOM 681 O O . TYR A 1 86 ? 4.010 8.344 -1.795 1.00 85.19 86 TYR A O 1
ATOM 689 N N . PHE A 1 87 ? 4.227 7.323 -3.778 1.00 82.38 87 PHE A N 1
ATOM 690 C CA . PHE A 1 87 ? 5.586 6.847 -3.503 1.00 82.38 87 PHE A CA 1
ATOM 691 C C . PHE A 1 87 ? 6.595 7.990 -3.386 1.00 82.38 87 PHE A C 1
ATOM 693 O O . PHE A 1 87 ? 7.412 7.984 -2.468 1.00 82.38 87 PHE A O 1
ATOM 700 N N . ALA A 1 88 ? 6.477 9.023 -4.223 1.00 79.75 88 ALA A N 1
ATOM 701 C CA . ALA A 1 88 ? 7.296 10.225 -4.111 1.00 79.75 88 ALA A CA 1
ATOM 702 C C . ALA A 1 88 ? 7.113 10.927 -2.750 1.00 79.75 88 ALA A C 1
ATOM 704 O O . ALA A 1 88 ? 8.076 11.436 -2.177 1.00 79.75 88 ALA A O 1
ATOM 705 N N . ALA A 1 89 ? 5.897 10.920 -2.193 1.00 80.06 89 ALA A N 1
ATOM 706 C CA . ALA A 1 89 ? 5.632 11.437 -0.852 1.00 80.06 89 ALA A CA 1
ATOM 707 C C . ALA A 1 89 ? 6.218 10.553 0.266 1.00 80.06 89 ALA A C 1
ATOM 709 O O . ALA A 1 89 ? 6.567 11.064 1.328 1.00 80.06 89 ALA A O 1
ATOM 710 N N . LEU A 1 90 ? 6.356 9.240 0.048 1.00 77.44 90 LEU A N 1
ATOM 711 C CA . LEU A 1 90 ? 7.051 8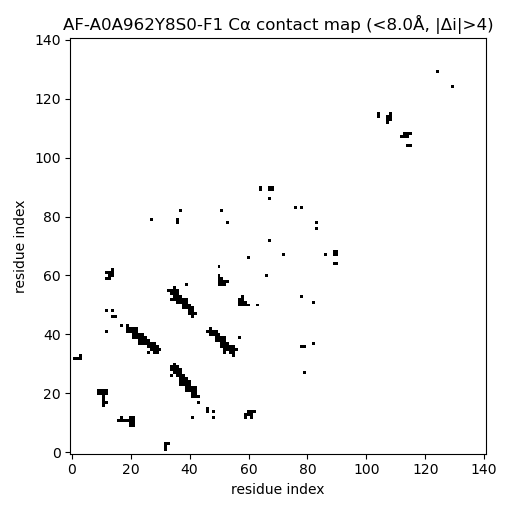.333 0.973 1.00 77.44 90 LEU A CA 1
ATOM 712 C C . LEU A 1 90 ? 8.580 8.475 0.904 1.00 77.44 90 LEU A C 1
ATOM 714 O O . LEU A 1 90 ? 9.281 8.187 1.879 1.00 77.44 90 LEU A O 1
ATOM 718 N N . ASP A 1 91 ? 9.080 8.947 -0.236 1.00 71.81 91 ASP A N 1
ATOM 719 C CA . ASP A 1 91 ? 10.492 9.189 -0.521 1.00 71.81 91 ASP A CA 1
ATOM 720 C C . ASP A 1 91 ? 11.051 10.473 0.091 1.00 71.81 91 ASP A C 1
ATOM 722 O O . ASP A 1 91 ? 12.216 10.791 -0.156 1.00 71.81 91 ASP A O 1
ATOM 726 N N . THR A 1 92 ? 10.292 11.212 0.911 1.00 58.28 92 THR A N 1
ATOM 727 C CA . THR A 1 92 ? 10.796 12.418 1.582 1.00 58.28 92 THR A CA 1
ATOM 728 C C . THR A 1 92 ? 11.952 12.087 2.543 1.00 58.28 92 THR A C 1
ATOM 730 O O . THR A 1 92 ? 11.766 11.861 3.736 1.00 58.28 92 THR A O 1
ATOM 733 N N . THR A 1 93 ? 13.154 12.062 1.962 1.00 56.66 93 THR A N 1
ATOM 734 C CA . THR A 1 93 ? 14.505 12.320 2.471 1.00 56.66 93 THR A CA 1
ATOM 735 C C . THR A 1 93 ? 14.903 11.664 3.797 1.00 56.66 93 THR A C 1
ATOM 737 O O . THR A 1 93 ? 14.883 12.311 4.841 1.00 56.66 93 THR A O 1
ATOM 740 N N . ASP A 1 94 ? 15.448 10.441 3.732 1.00 56.56 94 ASP A N 1
ATOM 741 C CA . ASP A 1 94 ? 16.661 10.142 4.511 1.00 56.56 94 ASP A CA 1
ATOM 742 C C . ASP A 1 94 ? 17.856 10.669 3.690 1.00 56.56 94 ASP A C 1
ATOM 744 O O . ASP A 1 94 ? 18.283 9.994 2.745 1.00 56.56 94 ASP A O 1
ATOM 748 N N . PRO A 1 95 ? 18.396 11.870 3.990 1.00 56.59 95 PRO A N 1
ATOM 749 C CA . PRO A 1 95 ? 19.546 12.422 3.265 1.00 56.59 95 PRO A CA 1
ATOM 750 C C . PRO A 1 95 ? 20.775 11.507 3.349 1.00 56.59 95 PRO A C 1
ATOM 752 O O . PRO A 1 95 ? 21.659 11.574 2.500 1.00 56.59 95 PRO A O 1
ATOM 755 N N . ASN A 1 96 ? 20.800 10.599 4.327 1.00 56.41 96 ASN A N 1
ATOM 756 C CA . ASN A 1 96 ? 21.891 9.673 4.563 1.00 56.41 96 ASN A CA 1
ATOM 757 C C . ASN A 1 96 ? 21.623 8.290 3.956 1.00 56.41 96 ASN A C 1
ATOM 759 O O . ASN A 1 96 ? 22.410 7.377 4.195 1.00 56.41 96 ASN A O 1
ATOM 763 N N . ARG A 1 97 ? 20.552 8.081 3.172 1.00 61.12 97 ARG A N 1
ATOM 764 C CA . ARG A 1 97 ? 20.243 6.769 2.565 1.00 61.12 97 ARG A CA 1
ATOM 765 C C . ARG A 1 97 ? 21.401 6.258 1.709 1.00 61.12 97 ARG A C 1
ATOM 767 O O . ARG A 1 97 ? 21.846 5.121 1.875 1.00 61.12 97 ARG A O 1
ATOM 774 N N . HIS A 1 98 ? 21.915 7.116 0.828 1.00 59.81 98 HIS A N 1
ATOM 775 C CA . HIS A 1 98 ? 23.054 6.796 -0.031 1.00 59.81 98 HIS A CA 1
ATOM 776 C C . HIS A 1 98 ? 24.332 6.576 0.782 1.00 59.81 98 HIS A C 1
ATOM 778 O O . HIS A 1 98 ? 25.083 5.643 0.509 1.00 59.81 98 HIS A O 1
ATOM 784 N N . GLU A 1 99 ? 24.551 7.381 1.820 1.00 61.62 99 GLU A N 1
ATOM 785 C CA . GLU A 1 99 ? 25.737 7.282 2.669 1.00 61.62 99 GLU A CA 1
ATOM 786 C C . GLU A 1 99 ? 25.722 6.020 3.542 1.00 61.62 99 GLU A C 1
ATOM 788 O O . GLU A 1 99 ? 26.710 5.296 3.601 1.00 61.62 99 GLU A O 1
ATOM 793 N N . ARG A 1 100 ? 24.576 5.658 4.122 1.00 61.50 100 ARG A N 1
ATOM 794 C CA . ARG A 1 100 ? 24.376 4.399 4.853 1.00 61.50 100 ARG A CA 1
ATOM 795 C C . ARG A 1 100 ? 24.520 3.180 3.954 1.00 61.50 100 ARG A C 1
ATOM 797 O O . ARG A 1 100 ? 25.155 2.212 4.359 1.00 61.50 100 ARG A O 1
ATOM 804 N N . SER A 1 101 ? 23.942 3.214 2.752 1.00 62.19 101 SER A N 1
ATOM 805 C CA . SER A 1 101 ? 24.096 2.133 1.772 1.00 62.19 101 SER A CA 1
ATOM 806 C C . SER A 1 101 ? 25.566 1.962 1.372 1.00 62.19 101 SER A C 1
ATOM 808 O O . SER A 1 101 ? 26.076 0.840 1.351 1.00 62.19 101 SER A O 1
ATOM 810 N N . ARG A 1 102 ? 26.287 3.073 1.172 1.00 67.75 102 ARG A N 1
ATOM 811 C CA . ARG A 1 102 ? 27.729 3.081 0.905 1.00 67.75 102 ARG A CA 1
ATOM 812 C C . ARG A 1 102 ? 28.539 2.520 2.076 1.00 67.75 102 ARG A C 1
ATOM 814 O O . ARG A 1 102 ? 29.368 1.647 1.855 1.00 67.75 102 ARG A O 1
ATOM 821 N N . LEU A 1 103 ? 28.279 2.963 3.307 1.00 72.12 103 LEU A N 1
ATOM 822 C CA . LEU A 1 103 ? 28.973 2.488 4.511 1.00 72.12 103 LEU A CA 1
ATOM 823 C C . LEU A 1 103 ? 28.742 0.993 4.760 1.00 72.12 103 LEU A C 1
ATOM 825 O O . LEU A 1 103 ? 29.690 0.271 5.059 1.00 72.12 103 LEU A O 1
ATOM 829 N N . LEU A 1 104 ? 27.504 0.517 4.595 1.00 65.12 104 LEU A N 1
ATOM 830 C CA . LEU A 1 104 ? 27.177 -0.907 4.694 1.00 65.12 104 LEU A CA 1
ATOM 831 C C . LEU A 1 104 ? 27.871 -1.714 3.596 1.00 65.12 104 LEU A C 1
ATOM 833 O O . LEU A 1 104 ? 28.418 -2.771 3.886 1.00 65.12 104 LEU A O 1
ATOM 837 N N . SER A 1 105 ? 27.914 -1.194 2.368 1.00 63.56 105 SER A N 1
ATOM 838 C CA . SER A 1 105 ? 28.617 -1.846 1.257 1.00 63.56 105 SER A CA 1
ATOM 839 C C . SER A 1 105 ? 30.119 -1.950 1.525 1.00 63.56 105 SER A C 1
ATOM 84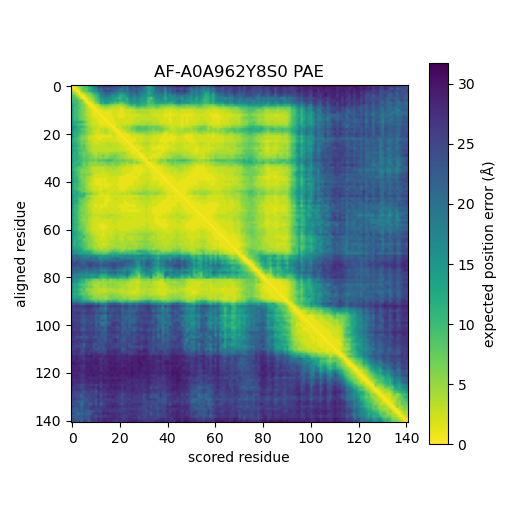1 O O . SER A 1 105 ? 30.680 -3.032 1.400 1.00 63.56 105 SER A O 1
ATOM 843 N N . THR A 1 106 ? 30.760 -0.869 1.983 1.00 71.69 106 THR A N 1
ATOM 844 C CA . THR A 1 106 ? 32.184 -0.869 2.359 1.00 71.69 106 THR A CA 1
ATOM 845 C C . THR A 1 106 ? 32.469 -1.820 3.520 1.00 71.69 106 THR A C 1
ATOM 847 O O . THR A 1 106 ? 33.469 -2.531 3.495 1.00 71.69 106 THR A O 1
ATOM 850 N N . TYR A 1 107 ? 31.597 -1.873 4.530 1.00 67.69 107 TYR A N 1
ATOM 851 C CA . TYR A 1 107 ? 31.730 -2.829 5.628 1.00 67.69 107 TYR A CA 1
ATOM 852 C C . TYR A 1 107 ? 31.611 -4.279 5.140 1.00 67.69 107 TYR A C 1
ATOM 854 O O . TYR A 1 107 ? 32.423 -5.121 5.519 1.00 67.69 107 TYR A O 1
ATOM 862 N N . MET A 1 108 ? 30.628 -4.575 4.285 1.00 58.91 108 MET A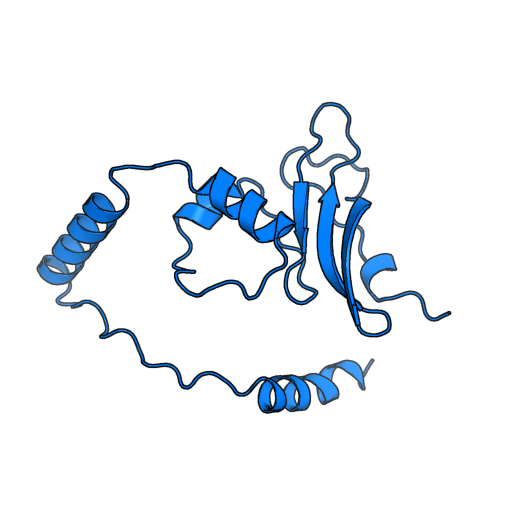 N 1
ATOM 863 C CA . MET A 1 108 ? 30.430 -5.924 3.754 1.00 58.91 108 MET A CA 1
ATOM 864 C C . MET A 1 108 ? 31.586 -6.375 2.860 1.00 58.91 108 MET A C 1
ATOM 866 O O . MET A 1 108 ? 32.036 -7.513 2.982 1.00 58.91 108 MET A O 1
ATOM 870 N N . GLU A 1 109 ? 32.116 -5.481 2.028 1.00 71.81 109 GLU A N 1
ATOM 871 C CA . GLU A 1 109 ? 33.299 -5.738 1.209 1.00 71.81 109 GLU A CA 1
ATOM 872 C C . GLU A 1 109 ? 34.534 -5.988 2.084 1.00 71.81 109 GLU A C 1
ATOM 874 O O . GLU A 1 109 ? 35.197 -7.014 1.945 1.00 71.81 109 GLU A O 1
ATOM 879 N N . ALA A 1 110 ? 34.809 -5.097 3.040 1.00 75.31 110 ALA A N 1
ATOM 880 C CA . ALA A 1 110 ? 35.988 -5.194 3.895 1.00 75.31 110 ALA A CA 1
ATOM 881 C C . ALA A 1 110 ? 35.963 -6.419 4.822 1.00 75.31 110 ALA A C 1
ATOM 883 O O . ALA A 1 110 ? 37.017 -6.961 5.147 1.00 75.31 110 ALA A O 1
ATOM 884 N N . HIS A 1 111 ? 34.779 -6.839 5.276 1.00 65.12 111 HIS A N 1
ATOM 885 C CA . HIS A 1 111 ? 34.652 -7.906 6.267 1.00 65.12 111 HIS A CA 1
ATOM 886 C C . HIS A 1 111 ? 34.372 -9.281 5.655 1.00 65.12 111 HIS A C 1
ATOM 888 O O . HIS A 1 111 ? 34.834 -10.289 6.186 1.00 65.12 111 HIS A O 1
ATOM 894 N N . TYR A 1 112 ? 33.634 -9.335 4.546 1.00 65.88 112 TYR A N 1
ATOM 895 C CA . TYR A 1 112 ? 33.202 -10.594 3.936 1.00 65.88 112 TYR A CA 1
ATOM 896 C C . TYR A 1 112 ? 33.734 -10.799 2.512 1.00 65.88 112 TYR A C 1
ATOM 898 O O . TYR A 1 112 ? 33.482 -11.849 1.927 1.00 65.88 112 TYR A O 1
ATOM 906 N N . GLY A 1 113 ? 34.451 -9.829 1.930 1.00 71.06 113 GLY A N 1
ATOM 907 C CA . GLY A 1 113 ? 34.916 -9.899 0.538 1.00 71.06 113 GLY A CA 1
ATOM 908 C C . GLY A 1 113 ? 33.777 -9.898 -0.486 1.00 71.06 113 GLY A C 1
ATOM 909 O O . GLY A 1 113 ? 33.992 -10.204 -1.657 1.00 71.06 113 GLY A O 1
ATOM 910 N N . ILE A 1 114 ? 32.555 -9.576 -0.050 1.00 65.44 114 ILE A N 1
ATOM 911 C CA . ILE A 1 114 ? 31.379 -9.489 -0.909 1.00 65.44 114 ILE A CA 1
ATOM 912 C C . ILE A 1 114 ? 31.388 -8.084 -1.504 1.00 65.44 114 ILE A C 1
ATOM 914 O O . ILE A 1 114 ? 30.845 -7.146 -0.921 1.00 65.44 114 ILE A O 1
ATOM 918 N N . GLY A 1 115 ? 32.056 -7.926 -2.647 1.00 54.59 115 GLY A N 1
ATOM 919 C CA . GLY A 1 115 ? 31.848 -6.751 -3.487 1.00 54.59 115 GLY A CA 1
ATOM 920 C C . GLY A 1 115 ? 30.374 -6.660 -3.883 1.00 54.59 115 GLY A C 1
ATOM 921 O O . GLY A 1 115 ? 29.687 -7.685 -3.951 1.00 54.59 115 GLY A O 1
ATOM 922 N N . GLN A 1 116 ? 29.879 -5.443 -4.132 1.00 53.75 116 GLN A N 1
ATOM 923 C CA . GLN A 1 116 ? 28.562 -5.251 -4.744 1.00 53.75 116 GLN A CA 1
ATOM 924 C C . GLN A 1 116 ? 28.444 -6.229 -5.925 1.00 53.75 116 GLN A C 1
ATOM 926 O O . GLN A 1 116 ? 29.318 -6.193 -6.799 1.00 53.75 116 GLN A O 1
ATOM 931 N N . PRO A 1 117 ? 27.439 -7.128 -5.968 1.00 50.34 117 PRO A N 1
ATOM 932 C CA . PRO A 1 117 ? 27.181 -7.834 -7.209 1.00 50.34 117 PRO A CA 1
ATOM 933 C C . PRO A 1 117 ? 26.982 -6.740 -8.256 1.00 50.34 117 PRO A C 1
ATOM 935 O O . PRO A 1 117 ? 26.189 -5.825 -8.026 1.00 50.34 117 PRO A O 1
ATOM 938 N N . ALA A 1 118 ? 27.757 -6.778 -9.348 1.00 52.62 118 ALA A N 1
ATOM 939 C CA . ALA A 1 118 ? 27.472 -5.939 -10.506 1.00 52.62 118 ALA A CA 1
ATOM 940 C C . ALA A 1 118 ? 25.967 -6.043 -10.739 1.00 52.62 118 ALA A C 1
ATOM 942 O O . ALA A 1 118 ? 25.480 -7.179 -10.753 1.00 52.62 118 ALA A O 1
ATOM 943 N N . GLU A 1 119 ? 25.251 -4.909 -10.798 1.00 44.75 119 GLU A N 1
ATOM 944 C CA . GLU A 1 119 ? 23.803 -4.926 -11.012 1.00 44.75 119 GLU A CA 1
ATOM 945 C C . GLU A 1 119 ? 23.539 -5.951 -12.111 1.00 44.75 119 GLU A C 1
ATOM 947 O O . GLU A 1 119 ? 24.069 -5.789 -13.219 1.00 44.75 119 GLU A O 1
ATOM 952 N N . PRO A 1 120 ? 22.850 -7.067 -11.811 1.00 39.72 120 PRO A N 1
ATOM 953 C CA . PRO A 1 120 ? 22.537 -8.000 -12.859 1.00 39.72 120 PRO A CA 1
ATOM 954 C C . PRO A 1 120 ? 21.710 -7.185 -13.841 1.00 39.72 120 PRO A C 1
ATOM 956 O O . PRO A 1 120 ? 20.653 -6.663 -13.482 1.00 39.72 120 PRO A O 1
ATOM 959 N N . ILE A 1 121 ? 22.219 -7.035 -15.065 1.00 46.16 121 ILE A N 1
ATOM 960 C CA . ILE A 1 121 ? 21.407 -6.627 -16.202 1.00 46.16 121 ILE A CA 1
ATOM 961 C C . ILE A 1 121 ? 20.424 -7.781 -16.365 1.00 46.16 121 ILE A C 1
ATOM 963 O O . ILE A 1 121 ? 20.670 -8.735 -17.103 1.00 46.16 121 ILE A O 1
ATOM 967 N N . LEU A 1 122 ? 19.366 -7.767 -15.558 1.00 43.16 122 LEU A N 1
ATOM 968 C CA . LEU A 1 122 ? 18.269 -8.688 -15.711 1.00 43.16 122 LEU A CA 1
ATOM 969 C C . LEU A 1 122 ? 17.700 -8.356 -17.089 1.00 43.16 122 LEU A C 1
ATOM 971 O O . LEU A 1 122 ? 17.407 -7.182 -17.348 1.00 43.16 122 LEU A O 1
ATOM 975 N N . PRO A 1 123 ? 17.598 -9.332 -18.008 1.00 42.72 123 PRO A N 1
ATOM 976 C CA . PRO A 1 123 ? 16.829 -9.101 -19.214 1.00 42.72 123 PRO A CA 1
ATOM 977 C C . PRO A 1 123 ? 15.459 -8.610 -18.755 1.00 42.72 123 PRO A C 1
ATOM 979 O O . PRO A 1 123 ? 14.852 -9.236 -17.886 1.00 42.72 123 PRO A O 1
ATOM 982 N N . VAL A 1 124 ? 15.016 -7.463 -19.276 1.00 47.72 124 VAL A N 1
ATOM 983 C CA . VAL A 1 124 ? 13.646 -6.993 -19.061 1.00 47.72 124 VAL A CA 1
ATOM 984 C C . VAL A 1 124 ? 12.757 -8.163 -19.470 1.00 47.72 124 VAL A C 1
ATOM 986 O O . VAL A 1 124 ? 12.799 -8.535 -20.648 1.00 47.72 124 VAL A O 1
ATOM 989 N N . PRO A 1 125 ? 12.025 -8.800 -18.539 1.00 44.09 125 PRO A N 1
ATOM 990 C CA . PRO A 1 125 ? 11.120 -9.862 -18.921 1.00 44.09 125 PRO A CA 1
ATOM 991 C C . PRO A 1 125 ? 10.127 -9.219 -19.878 1.00 44.09 125 PRO A C 1
ATOM 993 O O . PRO A 1 125 ? 9.458 -8.247 -19.518 1.00 44.09 125 PRO A O 1
ATOM 996 N N . GLN A 1 126 ? 10.065 -9.696 -21.119 1.00 50.59 126 GLN A N 1
ATOM 997 C CA . GLN A 1 126 ? 8.935 -9.336 -21.955 1.00 50.59 126 GLN A CA 1
ATOM 998 C C . GLN A 1 126 ? 7.717 -9.908 -21.234 1.00 50.59 126 GLN A C 1
ATOM 1000 O O . GLN A 1 126 ? 7.646 -11.114 -21.013 1.00 50.59 126 GLN A O 1
ATOM 1005 N N . ALA A 1 127 ? 6.808 -9.036 -20.792 1.00 52.50 127 ALA A N 1
ATOM 1006 C CA . ALA A 1 127 ? 5.691 -9.382 -19.910 1.00 52.50 127 ALA A CA 1
ATOM 1007 C C . ALA A 1 127 ? 4.843 -10.574 -20.409 1.00 52.50 127 ALA A C 1
ATOM 1009 O O . ALA A 1 127 ? 4.141 -11.200 -19.620 1.00 52.50 127 ALA A O 1
ATOM 1010 N N . ALA A 1 128 ? 4.945 -10.915 -21.697 1.00 50.97 128 ALA A N 1
ATOM 1011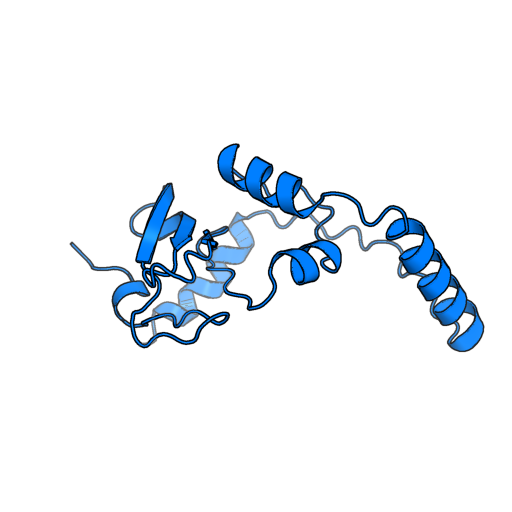 C CA . ALA A 1 128 ? 4.326 -12.078 -22.316 1.00 50.97 128 ALA A CA 1
ATOM 1012 C C . ALA A 1 128 ? 4.739 -13.425 -21.684 1.00 50.97 128 ALA A C 1
ATOM 1014 O O . ALA A 1 128 ? 3.8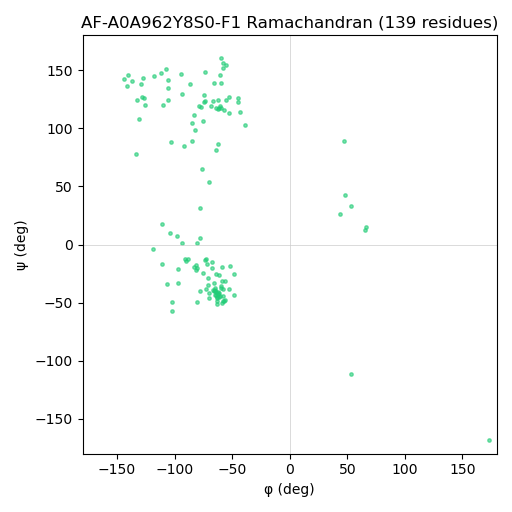79 -14.278 -21.489 1.00 50.97 128 ALA A O 1
ATOM 1015 N N . ASP A 1 129 ? 6.003 -13.607 -21.285 1.00 55.31 129 ASP A N 1
ATOM 1016 C CA . ASP A 1 129 ? 6.508 -14.930 -20.869 1.00 55.31 129 ASP A CA 1
ATOM 1017 C C . ASP A 1 129 ? 6.140 -15.300 -19.418 1.00 55.31 129 ASP A C 1
ATOM 1019 O O . ASP A 1 129 ? 6.159 -16.471 -19.032 1.00 55.31 129 ASP A O 1
ATOM 1023 N N . TYR A 1 130 ? 5.812 -14.302 -18.591 1.00 52.62 130 TYR A N 1
ATOM 1024 C CA . TYR A 1 130 ? 5.510 -14.487 -17.167 1.00 52.62 130 TYR A CA 1
ATOM 1025 C C . TYR A 1 130 ? 4.098 -15.044 -16.940 1.00 52.62 130 TYR A C 1
ATOM 1027 O O . TYR A 1 130 ? 3.899 -15.932 -16.108 1.00 52.62 130 TYR A O 1
ATOM 1035 N N . TRP A 1 131 ? 3.116 -14.566 -17.710 1.00 47.78 131 TRP A N 1
ATOM 1036 C CA . TRP A 1 131 ? 1.719 -14.969 -17.549 1.00 47.78 131 TRP A CA 1
ATOM 1037 C C . TRP A 1 131 ? 1.460 -16.407 -18.010 1.00 47.78 131 TRP A C 1
ATOM 1039 O O . TRP A 1 131 ? 0.701 -17.123 -17.358 1.00 47.78 131 TRP A O 1
ATOM 1049 N N . GLU A 1 132 ? 2.145 -16.883 -19.054 1.00 53.56 132 GLU A N 1
ATOM 1050 C CA . GLU A 1 132 ? 1.970 -18.253 -19.563 1.00 53.56 132 GLU A CA 1
ATOM 1051 C C . GLU A 1 132 ? 2.375 -19.341 -18.553 1.00 53.56 132 GLU A C 1
ATOM 1053 O O . GLU A 1 132 ? 1.828 -20.444 -18.572 1.00 53.56 132 GLU A O 1
ATOM 1058 N N . GLN A 1 133 ? 3.272 -19.029 -17.613 1.00 53.12 133 GLN A N 1
ATOM 1059 C CA . GLN A 1 133 ? 3.740 -19.983 -16.602 1.00 53.12 133 GLN A CA 1
ATOM 1060 C C . GLN A 1 133 ? 2.801 -20.106 -15.391 1.00 53.12 133 GLN A C 1
ATOM 1062 O O . GLN A 1 133 ? 2.857 -21.108 -14.677 1.00 53.12 133 GLN A O 1
ATOM 1067 N N . LEU A 1 134 ? 1.927 -19.120 -15.154 1.00 50.38 134 LEU A N 1
ATOM 1068 C CA . LEU A 1 134 ? 1.018 -19.092 -13.998 1.00 50.38 134 LEU A CA 1
ATOM 1069 C C . LEU A 1 134 ? -0.391 -19.615 -14.313 1.00 50.38 134 LEU A C 1
ATOM 1071 O O . LEU A 1 134 ? -1.084 -20.081 -13.407 1.00 50.38 134 LEU A O 1
ATOM 1075 N N . ILE A 1 135 ? -0.794 -19.625 -15.588 1.00 54.59 135 ILE A N 1
ATOM 1076 C CA . ILE A 1 135 ? -2.092 -20.156 -16.047 1.00 54.59 135 ILE A CA 1
ATOM 1077 C C . ILE A 1 135 ? -2.373 -21.602 -15.567 1.00 54.59 135 ILE A C 1
ATOM 1079 O O . ILE A 1 135 ? -3.508 -21.869 -15.161 1.00 54.59 135 ILE A O 1
ATOM 1083 N N . PRO A 1 136 ? -1.402 -22.542 -15.509 1.00 48.12 136 PRO A N 1
ATOM 1084 C CA . PRO A 1 136 ? -1.676 -23.911 -15.061 1.00 48.12 136 PRO A CA 1
ATOM 1085 C C . PRO A 1 136 ? -2.042 -24.034 -13.574 1.00 48.12 136 PRO A C 1
ATOM 1087 O O . PRO A 1 136 ? -2.648 -25.029 -13.182 1.00 48.12 136 PRO A O 1
ATOM 1090 N N . LEU A 1 137 ? -1.699 -23.049 -12.734 1.00 48.50 137 LEU A N 1
ATOM 1091 C CA . LEU A 1 137 ? -1.966 -23.098 -11.289 1.00 48.50 137 LEU A CA 1
ATOM 1092 C C . LEU A 1 137 ? -3.406 -22.699 -10.937 1.00 48.50 137 LEU A C 1
ATOM 1094 O O . LEU A 1 137 ? -3.915 -23.102 -9.894 1.00 48.50 137 LEU A O 1
ATOM 1098 N N . CYS A 1 138 ? -4.087 -21.963 -11.818 1.00 44.88 138 CYS A N 1
ATOM 1099 C CA . CYS A 1 138 ? -5.480 -21.556 -11.625 1.00 44.88 138 CYS A CA 1
ATOM 1100 C C . CYS A 1 138 ? -6.499 -22.578 -12.158 1.00 44.88 138 CYS A C 1
ATOM 1102 O O . CYS A 1 138 ? -7.677 -22.475 -11.834 1.00 44.88 138 CYS A O 1
ATOM 1104 N N . ALA A 1 139 ? -6.070 -23.568 -12.948 1.00 46.41 139 ALA A N 1
ATOM 1105 C CA . ALA A 1 139 ? -6.954 -24.557 -13.577 1.00 46.41 139 ALA A CA 1
ATOM 1106 C C . ALA A 1 139 ? -7.136 -25.863 -12.771 1.00 46.41 139 ALA A C 1
ATOM 1108 O O . ALA A 1 139 ? -7.822 -26.773 -13.235 1.00 46.41 139 ALA A O 1
ATOM 1109 N N . ALA A 1 140 ? -6.526 -25.980 -11.586 1.00 49.84 140 ALA A N 1
ATOM 1110 C CA . ALA A 1 140 ? -6.519 -27.208 -10.781 1.00 49.84 140 ALA A CA 1
ATOM 1111 C C . ALA A 1 140 ? -7.333 -27.130 -9.469 1.00 49.84 140 ALA A C 1
ATOM 1113 O O . ALA A 1 140 ? -7.121 -27.959 -8.583 1.00 49.84 140 ALA A O 1
ATOM 1114 N N . GLY A 1 141 ? -8.243 -26.158 -9.326 1.00 39.31 141 GLY A N 1
ATOM 1115 C CA . GLY A 1 141 ? -9.077 -25.970 -8.127 1.00 39.31 141 GLY A CA 1
ATOM 1116 C C . GLY A 1 141 ? -10.562 -25.881 -8.429 1.00 39.31 141 GLY A C 1
ATOM 1117 O O .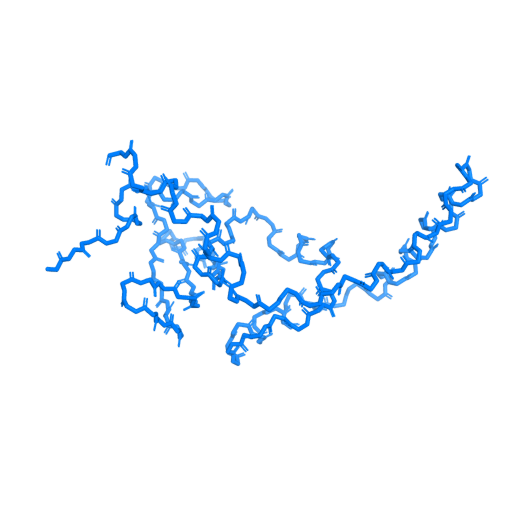 GLY A 1 141 ? -10.930 -24.985 -9.217 1.00 39.31 141 GLY A O 1
#

pLDDT: mean 72.27, std 17.86, range [39.31, 95.44]

Radius of gyration: 18.82 Å; Cα contacts (8 Å, |Δi|>4): 142; chains: 1; bounding box: 57×40×36 Å